Protein AF-A0AAV5STC9-F1 (afdb_monomer_lite)

Foldseek 3Di:
DVCPVVQVVVCVVVPDDDDPPWDKDKDWPQAPDVNQKTWIWIDTPPDIDIDIDGDVVVVPDPPPPPPPPDDD

Secondary structure (DSSP, 8-state):
-HHHHHHHHHHHHTT----TT--EEEEEEEEETTTTEEEEEEEETTEEEEEEEE-SSGGGS-----------

Sequence (72 aa):
AKYKSEILAILQRSGESLTAQDTFSFSRLGEGMGYASYLWTVRIGVRMYAVKITDPVQKVGDISTGLTEEHR

Organism: NCBI:txid358040

pLDDT: mean 79.92, std 17.66, range [47.25, 96.06]

Structure (mmCIF, N/CA/C/O backbone):
data_AF-A0AAV5STC9-F1
#
_entry.id   AF-A0AAV5STC9-F1
#
loop_
_atom_site.group_PDB
_atom_site.id
_atom_site.type_symbol
_atom_site.label_atom_id
_atom_site.label_alt_id
_atom_site.label_comp_id
_atom_site.label_asym_id
_atom_site.label_entity_id
_atom_site.label_seq_id
_atom_site.pdbx_PDB_ins_code
_atom_site.Cartn_x
_atom_site.Cartn_y
_atom_site.Cartn_z
_atom_site.occupancy
_atom_site.B_iso_or_equiv
_atom_site.auth_seq_id
_atom_site.auth_comp_id
_atom_site.auth_asym_id
_atom_site.auth_atom_id
_atom_site.pdbx_PDB_model_num
ATOM 1 N N . ALA A 1 1 ? 10.972 -2.496 4.722 1.00 61.31 1 ALA A N 1
ATOM 2 C CA . ALA A 1 1 ? 10.292 -1.294 5.255 1.00 61.31 1 ALA A CA 1
ATOM 3 C C . ALA A 1 1 ? 10.008 -0.242 4.173 1.00 61.31 1 ALA A C 1
ATOM 5 O O . ALA A 1 1 ? 8.891 0.250 4.169 1.00 61.31 1 ALA A O 1
ATOM 6 N N . LYS A 1 2 ? 10.946 0.028 3.240 1.00 74.62 2 LYS A N 1
ATOM 7 C CA . LYS A 1 2 ? 10.867 1.037 2.150 1.00 74.62 2 LYS A CA 1
ATOM 8 C C . LYS A 1 2 ? 9.459 1.297 1.578 1.00 74.62 2 LYS A C 1
ATOM 10 O O . LYS A 1 2 ? 8.975 2.413 1.663 1.00 74.62 2 LYS A O 1
ATOM 15 N N . TYR A 1 3 ? 8.778 0.265 1.076 1.00 85.25 3 TYR A N 1
ATOM 16 C CA . TYR A 1 3 ? 7.496 0.433 0.378 1.00 85.25 3 TYR A CA 1
ATOM 17 C C . TYR A 1 3 ? 6.253 0.498 1.274 1.00 85.25 3 TYR A C 1
ATOM 19 O O . TYR A 1 3 ? 5.187 0.863 0.797 1.00 85.25 3 TYR A O 1
ATOM 27 N N . LYS A 1 4 ? 6.348 0.162 2.569 1.00 90.06 4 LYS A N 1
ATOM 28 C CA . LYS A 1 4 ? 5.158 0.112 3.440 1.00 90.06 4 LYS A CA 1
ATOM 29 C C . LYS A 1 4 ? 4.531 1.497 3.611 1.00 90.06 4 LYS A C 1
ATOM 31 O O . LYS A 1 4 ? 3.332 1.633 3.422 1.00 90.06 4 LYS A O 1
ATOM 36 N N . SER A 1 5 ? 5.331 2.521 3.901 1.00 91.19 5 SER A N 1
ATOM 37 C CA . SER A 1 5 ? 4.828 3.891 4.074 1.00 91.19 5 SER A CA 1
ATOM 38 C C . SER A 1 5 ? 4.235 4.460 2.782 1.00 91.19 5 SER A C 1
ATOM 40 O O . SER A 1 5 ? 3.204 5.124 2.813 1.00 91.19 5 SER A O 1
ATOM 42 N N . GLU A 1 6 ? 4.844 4.149 1.637 1.00 92.00 6 GLU A N 1
ATOM 43 C CA . GLU A 1 6 ? 4.341 4.558 0.323 1.00 92.00 6 GLU A CA 1
ATOM 44 C C . GLU A 1 6 ? 3.006 3.882 -0.017 1.00 92.00 6 GLU A C 1
ATOM 46 O O . GLU A 1 6 ? 2.079 4.544 -0.480 1.00 92.00 6 GLU A O 1
ATOM 51 N N . ILE A 1 7 ? 2.872 2.588 0.288 1.00 94.00 7 ILE A N 1
ATOM 52 C CA . ILE A 1 7 ? 1.611 1.849 0.161 1.00 94.00 7 ILE A CA 1
ATOM 53 C C . ILE A 1 7 ? 0.504 2.525 0.977 1.00 94.00 7 ILE A C 1
ATOM 55 O O . ILE A 1 7 ? -0.584 2.750 0.451 1.00 94.00 7 ILE A O 1
ATOM 59 N N . LEU A 1 8 ? 0.772 2.885 2.237 1.00 93.94 8 LEU A N 1
ATOM 60 C CA . LEU A 1 8 ? -0.217 3.564 3.082 1.00 93.94 8 LEU A CA 1
ATOM 61 C C . LEU A 1 8 ? -0.608 4.933 2.506 1.00 93.94 8 LEU A C 1
ATOM 63 O O . LEU A 1 8 ? -1.793 5.250 2.439 1.00 93.94 8 LEU A O 1
ATOM 67 N N . ALA A 1 9 ? 0.362 5.701 2.002 1.00 92.94 9 ALA A N 1
ATOM 68 C CA . ALA A 1 9 ? 0.099 6.984 1.353 1.00 92.94 9 ALA A CA 1
ATOM 69 C C . ALA A 1 9 ? -0.721 6.843 0.055 1.00 92.94 9 ALA A C 1
ATOM 71 O O . ALA A 1 9 ? -1.526 7.714 -0.275 1.00 92.94 9 ALA A O 1
ATOM 72 N N . ILE A 1 10 ? -0.538 5.762 -0.713 1.00 94.00 10 ILE A N 1
ATOM 73 C CA . ILE A 1 10 ? -1.379 5.454 -1.882 1.00 94.00 10 ILE A CA 1
ATOM 74 C C . ILE A 1 10 ? -2.816 5.160 -1.443 1.00 94.00 10 ILE A C 1
ATOM 76 O O . ILE A 1 10 ? -3.747 5.711 -2.029 1.00 94.00 10 ILE A O 1
ATOM 80 N N . LEU A 1 11 ? -3.005 4.343 -0.404 1.00 95.06 11 LEU A N 1
ATOM 81 C CA . LEU A 1 11 ? -4.336 3.994 0.098 1.00 95.06 11 LEU A CA 1
ATOM 82 C C . LEU A 1 11 ? -5.078 5.227 0.637 1.00 95.06 11 LEU A C 1
ATOM 84 O O . LEU A 1 11 ? -6.221 5.451 0.249 1.00 95.06 11 LEU A O 1
ATOM 88 N N . GLN A 1 12 ? -4.410 6.088 1.412 1.00 94.38 12 GLN A N 1
ATOM 89 C CA . GLN A 1 12 ? -4.997 7.348 1.894 1.00 94.38 12 GLN A CA 1
ATOM 90 C C . GLN A 1 12 ? -5.411 8.277 0.751 1.00 94.38 12 GLN A C 1
ATOM 92 O O . GLN A 1 12 ? -6.525 8.795 0.746 1.00 94.38 12 GLN A O 1
ATOM 97 N N . ARG A 1 13 ? -4.553 8.453 -0.265 1.00 94.56 13 ARG A N 1
ATOM 98 C CA . ARG A 1 13 ? -4.885 9.255 -1.460 1.00 94.56 13 ARG A CA 1
ATOM 99 C C . A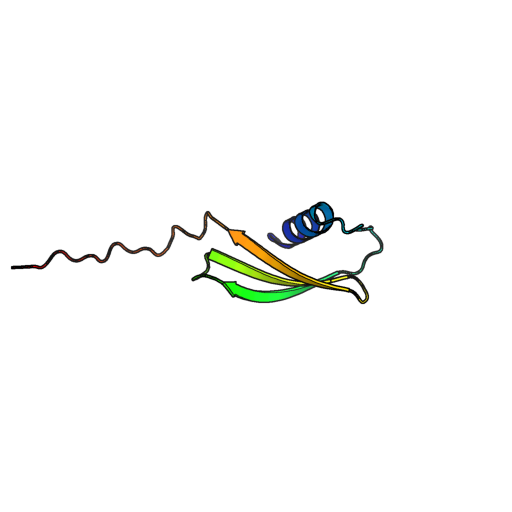RG A 1 13 ? -6.024 8.664 -2.288 1.00 94.56 13 ARG A C 1
ATOM 101 O O . ARG A 1 13 ? -6.697 9.403 -2.995 1.00 94.56 13 ARG A O 1
ATOM 108 N N . SER A 1 14 ? -6.235 7.354 -2.191 1.00 93.69 14 SER A N 1
ATOM 109 C CA . SER A 1 14 ? -7.347 6.652 -2.840 1.00 93.69 14 SER A CA 1
ATOM 110 C C . SER A 1 14 ? -8.651 6.738 -2.035 1.00 93.69 14 SER A C 1
ATOM 112 O O . SER A 1 14 ? -9.651 6.158 -2.446 1.00 93.69 14 SER A O 1
ATOM 114 N N . GLY A 1 15 ? -8.647 7.457 -0.906 1.00 92.88 15 GLY A N 1
ATOM 115 C CA . GLY A 1 15 ? -9.817 7.688 -0.063 1.00 92.88 15 GLY A CA 1
ATOM 116 C C . GLY A 1 15 ? -9.922 6.763 1.144 1.00 92.88 15 GLY A C 1
ATOM 117 O O . GLY A 1 15 ? -10.910 6.856 1.869 1.00 92.88 15 GLY A O 1
ATOM 118 N N . GLU A 1 16 ? -8.936 5.893 1.399 1.00 93.69 16 GLU A N 1
ATOM 119 C CA . GLU A 1 16 ? -9.004 5.042 2.583 1.00 93.69 16 GLU A CA 1
ATOM 120 C C . GLU A 1 16 ? -8.635 5.770 3.869 1.00 93.69 16 GLU A C 1
ATOM 122 O O . GLU A 1 16 ? -7.550 6.336 4.020 1.00 93.69 16 GLU A O 1
ATOM 127 N N . SER A 1 17 ? -9.545 5.696 4.838 1.00 92.75 17 SER A N 1
ATOM 128 C CA . SER A 1 17 ? -9.330 6.227 6.178 1.00 92.75 17 SER A CA 1
ATOM 129 C C . SER A 1 17 ? -8.499 5.239 6.986 1.00 92.75 17 SER A C 1
ATOM 131 O O . SER A 1 17 ? -9.009 4.212 7.433 1.00 92.75 17 SER A O 1
ATOM 133 N N . LEU A 1 18 ? -7.218 5.561 7.158 1.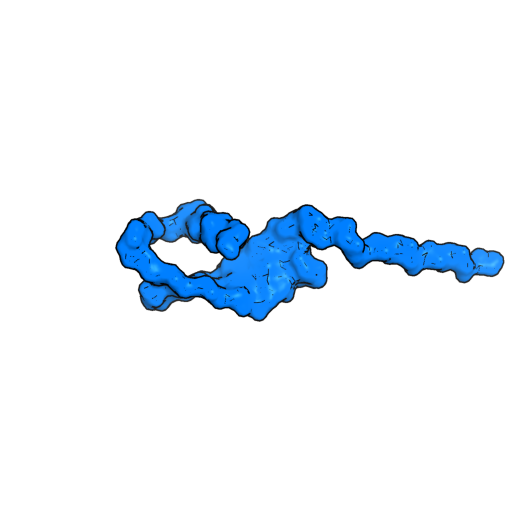00 92.31 18 LEU A N 1
ATOM 134 C CA . LEU A 1 18 ? -6.278 4.780 7.957 1.00 92.31 18 LEU A CA 1
ATOM 135 C C . LEU A 1 18 ? -6.133 5.385 9.353 1.00 92.31 18 LEU A C 1
ATOM 137 O O . LEU A 1 18 ? -5.885 6.582 9.498 1.00 92.31 18 LEU A O 1
ATOM 141 N N . THR A 1 19 ? -6.240 4.545 10.370 1.00 90.44 19 THR A N 1
ATOM 142 C CA . THR A 1 19 ? -6.164 4.889 11.790 1.00 90.44 19 THR A CA 1
ATOM 143 C C . THR A 1 19 ? -5.005 4.154 12.461 1.00 90.44 19 THR A C 1
ATOM 145 O O . THR A 1 19 ? -4.487 3.163 11.947 1.00 90.44 19 THR A O 1
ATOM 148 N N . ALA A 1 20 ? -4.583 4.624 13.636 1.00 86.56 20 ALA A N 1
ATOM 149 C CA . ALA A 1 20 ? -3.514 3.973 14.399 1.00 8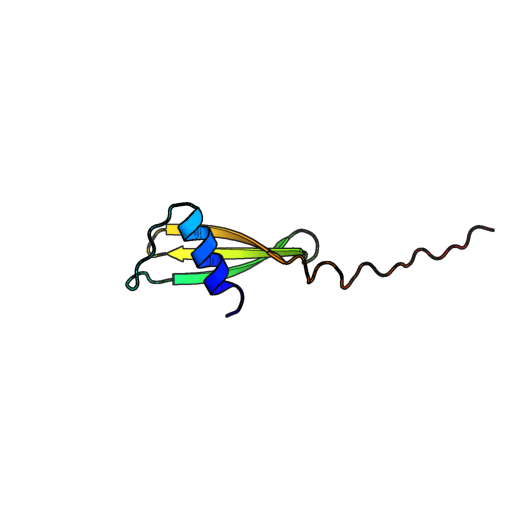6.56 20 ALA A CA 1
ATOM 150 C C . ALA A 1 20 ? -3.917 2.584 14.936 1.00 86.56 20 ALA A C 1
ATOM 152 O O . ALA A 1 20 ? -3.055 1.793 15.310 1.00 86.56 20 ALA A O 1
ATOM 153 N N . GLN A 1 21 ? -5.219 2.298 14.989 1.00 90.94 21 GLN A N 1
ATOM 154 C CA . GLN A 1 21 ? -5.793 1.039 15.454 1.00 90.94 21 GLN A CA 1
ATOM 155 C C . GLN A 1 21 ? -5.888 -0.009 14.339 1.00 90.94 21 GLN A C 1
ATOM 157 O O . GLN A 1 21 ? -6.130 -1.185 14.621 1.00 90.94 21 GLN A O 1
ATOM 162 N N . ASP A 1 22 ? -5.700 0.391 13.079 1.00 91.88 22 ASP A N 1
ATOM 163 C CA . ASP A 1 22 ? -5.760 -0.534 11.958 1.00 91.88 22 ASP A CA 1
ATOM 164 C C . ASP A 1 22 ? -4.616 -1.548 12.014 1.00 91.88 22 ASP A C 1
ATOM 166 O O . ASP A 1 22 ? -3.439 -1.223 12.185 1.00 91.88 22 ASP A O 1
ATOM 170 N N . THR A 1 23 ? -4.973 -2.818 11.826 1.00 92.75 23 THR A N 1
ATOM 171 C CA . THR A 1 23 ? -3.999 -3.901 11.700 1.00 92.75 23 THR A CA 1
ATOM 172 C C . THR A 1 23 ? -3.718 -4.160 10.228 1.00 92.75 23 THR A C 1
ATOM 174 O O . THR A 1 23 ? -4.618 -4.525 9.466 1.00 92.75 23 THR A O 1
ATOM 177 N N . PHE A 1 24 ? -2.452 -4.005 9.844 1.00 93.69 24 PHE A N 1
ATOM 178 C CA . PHE A 1 24 ? -2.002 -4.139 8.464 1.00 93.69 24 PHE A CA 1
ATOM 179 C C . PHE A 1 24 ? -1.225 -5.437 8.247 1.00 93.69 24 PHE A C 1
ATOM 181 O O . PHE A 1 24 ? -0.266 -5.730 8.962 1.00 93.69 24 PHE A O 1
ATOM 188 N N . SER A 1 25 ? -1.566 -6.167 7.187 1.00 94.88 25 SER A N 1
ATOM 189 C CA . SER A 1 25 ? -0.726 -7.243 6.655 1.00 94.88 25 SER A CA 1
ATOM 190 C C . SER A 1 25 ? -0.292 -6.898 5.238 1.00 94.88 25 SER A C 1
ATOM 192 O O . SER A 1 25 ? -1.116 -6.514 4.412 1.00 94.88 25 SER A O 1
ATOM 194 N N . PHE A 1 26 ? 1.005 -7.027 4.964 1.00 95.12 26 PHE A N 1
ATOM 195 C CA . PHE A 1 26 ? 1.595 -6.733 3.661 1.00 95.12 26 PHE A CA 1
ATOM 196 C C . PHE A 1 26 ? 2.241 -8.001 3.122 1.00 95.12 26 PHE A C 1
ATOM 198 O O . PHE A 1 26 ? 3.165 -8.535 3.739 1.00 95.12 26 PHE A O 1
ATOM 205 N N . SER A 1 27 ? 1.798 -8.448 1.956 1.00 94.31 27 SER A N 1
ATOM 206 C CA . SER A 1 27 ? 2.367 -9.599 1.261 1.00 94.31 27 SER A CA 1
ATOM 207 C C . SER A 1 27 ? 2.806 -9.169 -0.125 1.00 94.31 27 SER A C 1
ATOM 209 O O . SER A 1 27 ? 2.030 -8.593 -0.882 1.00 94.31 27 SER A O 1
ATOM 211 N N . ARG A 1 28 ? 4.065 -9.425 -0.465 1.00 91.38 28 ARG A N 1
ATOM 212 C CA . ARG A 1 28 ? 4.572 -9.143 -1.804 1.00 91.38 28 ARG A CA 1
ATOM 213 C C . ARG A 1 28 ? 4.033 -10.203 -2.763 1.00 91.38 28 ARG A C 1
ATOM 215 O O . ARG A 1 28 ? 4.220 -11.388 -2.514 1.00 91.38 28 ARG A O 1
ATOM 222 N N . LEU A 1 29 ? 3.373 -9.766 -3.831 1.00 89.25 29 LEU A N 1
ATOM 223 C CA . LEU A 1 29 ? 2.843 -10.649 -4.871 1.00 89.25 29 LEU A CA 1
ATOM 224 C C . LEU A 1 29 ? 3.883 -10.964 -5.945 1.00 89.25 29 LEU A C 1
ATOM 226 O O . LEU A 1 29 ? 3.862 -12.043 -6.519 1.00 89.25 29 LEU A O 1
ATOM 230 N N . GLY A 1 30 ? 4.788 -10.024 -6.214 1.00 86.75 30 GLY A N 1
ATOM 231 C CA . GLY A 1 30 ? 5.820 -10.195 -7.227 1.00 86.75 30 GLY A CA 1
ATOM 232 C C . GLY A 1 30 ? 6.239 -8.869 -7.837 1.00 86.75 30 GLY A C 1
ATOM 233 O O . GLY A 1 30 ? 6.173 -7.818 -7.188 1.00 86.75 30 GLY A O 1
ATOM 234 N N . GLU A 1 31 ? 6.674 -8.937 -9.087 1.00 86.50 31 GLU A N 1
ATOM 235 C CA . GLU A 1 31 ? 7.089 -7.799 -9.900 1.00 86.50 31 GLU A CA 1
ATOM 236 C C . GLU A 1 31 ? 6.300 -7.774 -11.212 1.00 86.50 31 GLU A C 1
ATOM 238 O O . GLU A 1 31 ? 5.899 -8.811 -11.735 1.00 86.50 31 GLU A O 1
ATOM 243 N N . GLY A 1 32 ? 6.068 -6.576 -11.740 1.00 76.12 32 GLY A N 1
ATOM 244 C CA . GLY A 1 32 ? 5.486 -6.350 -13.058 1.00 76.12 32 GLY A CA 1
ATOM 245 C C . GLY A 1 32 ? 6.470 -5.628 -13.974 1.00 76.12 32 GLY A C 1
ATOM 246 O O . GLY A 1 32 ? 7.302 -4.852 -13.504 1.00 76.12 32 GLY A O 1
ATOM 247 N N . MET A 1 33 ? 6.333 -5.850 -15.286 1.00 68.38 33 MET A N 1
ATOM 248 C CA . MET A 1 33 ? 7.083 -5.145 -16.339 1.00 68.38 33 MET A CA 1
ATOM 249 C C . MET A 1 33 ? 8.613 -5.234 -16.178 1.00 68.38 33 MET A C 1
ATOM 251 O O . MET A 1 33 ? 9.296 -4.219 -16.277 1.00 68.38 33 MET A O 1
ATOM 255 N N . GLY A 1 34 ? 9.144 -6.429 -15.893 1.00 66.88 34 GLY A N 1
ATOM 256 C CA . GLY A 1 34 ? 10.590 -6.651 -15.769 1.00 66.88 34 GLY A CA 1
ATOM 257 C C . GLY A 1 34 ? 11.219 -5.823 -14.648 1.00 66.88 34 GLY A C 1
ATOM 258 O O . GLY A 1 34 ? 12.066 -4.982 -14.914 1.00 66.88 34 GLY A O 1
ATOM 259 N N . TYR A 1 35 ? 10.779 -6.034 -13.402 1.00 66.62 35 TYR A N 1
ATOM 260 C CA . TYR A 1 35 ? 11.293 -5.366 -12.190 1.00 66.62 35 TYR A CA 1
ATOM 261 C C . TYR A 1 35 ? 10.954 -3.872 -12.040 1.00 66.62 35 TYR A C 1
ATOM 263 O O . TYR A 1 35 ? 11.199 -3.289 -10.987 1.00 66.62 35 TYR A O 1
ATOM 271 N N . ALA A 1 36 ? 10.308 -3.247 -13.029 1.00 71.12 36 ALA A N 1
ATOM 272 C CA . ALA A 1 36 ? 9.937 -1.830 -12.971 1.00 71.12 36 ALA A CA 1
ATOM 273 C C . ALA A 1 36 ? 8.766 -1.528 -12.019 1.00 71.12 36 ALA A C 1
ATOM 275 O O . ALA A 1 36 ? 8.459 -0.367 -11.735 1.00 71.12 36 ALA A O 1
ATOM 276 N N . SER A 1 37 ? 8.035 -2.548 -11.572 1.00 83.00 37 SER A N 1
ATOM 277 C CA . SER A 1 37 ? 6.912 -2.382 -10.655 1.00 83.00 37 SER A CA 1
ATOM 278 C C . SER A 1 37 ? 6.872 -3.480 -9.609 1.00 83.00 37 SER A C 1
ATOM 280 O O . SER A 1 37 ? 7.000 -4.652 -9.935 1.00 83.00 37 SER A O 1
ATOM 282 N N . TYR A 1 38 ? 6.601 -3.110 -8.364 1.00 88.31 38 TYR A N 1
ATOM 283 C CA . TYR A 1 38 ? 6.351 -4.032 -7.266 1.00 88.31 38 TYR A CA 1
ATOM 284 C C . TYR A 1 38 ? 4.856 -4.171 -7.020 1.00 88.31 38 TYR A C 1
ATOM 286 O O . TYR A 1 38 ? 4.149 -3.170 -6.882 1.00 88.31 38 TYR A O 1
ATOM 294 N N . LEU A 1 39 ? 4.389 -5.413 -6.923 1.00 91.00 39 LEU A N 1
ATOM 295 C CA . LEU A 1 39 ? 3.000 -5.737 -6.624 1.00 91.00 39 LEU A CA 1
ATOM 296 C C . LEU A 1 39 ? 2.875 -6.236 -5.186 1.00 91.00 39 LEU A C 1
ATOM 298 O O . LEU A 1 39 ? 3.632 -7.106 -4.745 1.00 91.00 39 LEU A O 1
ATOM 302 N N . TRP A 1 40 ? 1.897 -5.698 -4.467 1.00 94.38 40 TRP A N 1
ATOM 303 C CA . TRP A 1 40 ? 1.635 -5.998 -3.064 1.00 94.38 40 TRP A CA 1
ATOM 304 C C . TRP A 1 40 ? 0.156 -6.286 -2.834 1.00 94.38 40 TRP A C 1
ATOM 306 O O . TRP A 1 40 ? -0.703 -5.574 -3.344 1.00 94.38 40 TRP A O 1
ATOM 316 N N . THR A 1 41 ? -0.135 -7.278 -2.002 1.00 96.00 41 THR A N 1
ATOM 317 C CA . THR A 1 41 ? -1.422 -7.413 -1.324 1.00 96.00 41 THR A CA 1
ATOM 318 C C . THR A 1 41 ? -1.330 -6.752 0.038 1.00 96.00 41 THR A C 1
ATOM 320 O O . THR A 1 41 ? -0.408 -7.023 0.811 1.00 96.00 41 THR A O 1
ATOM 323 N N . VAL A 1 42 ? -2.308 -5.911 0.348 1.00 96.06 42 VAL A N 1
ATOM 324 C CA . VAL A 1 42 ? -2.433 -5.235 1.638 1.00 96.06 42 VAL A CA 1
ATOM 325 C C . VAL A 1 42 ? -3.769 -5.627 2.241 1.00 96.06 42 VAL A C 1
ATOM 327 O O . VAL A 1 42 ? -4.800 -5.456 1.596 1.00 96.06 42 VAL A O 1
ATOM 330 N N . ARG A 1 43 ? -3.765 -6.156 3.464 1.00 95.88 43 ARG A N 1
ATOM 331 C CA . ARG A 1 43 ? -4.987 -6.397 4.238 1.00 95.88 43 ARG A CA 1
ATOM 332 C C . ARG A 1 43 ? -5.1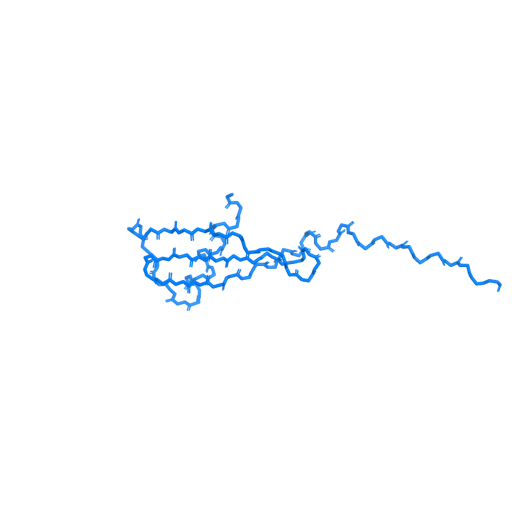06 -5.372 5.358 1.00 95.88 43 ARG A C 1
ATOM 334 O O . ARG A 1 43 ? -4.121 -5.137 6.055 1.00 95.88 43 ARG A O 1
ATOM 341 N N . ILE A 1 44 ? -6.304 -4.815 5.520 1.00 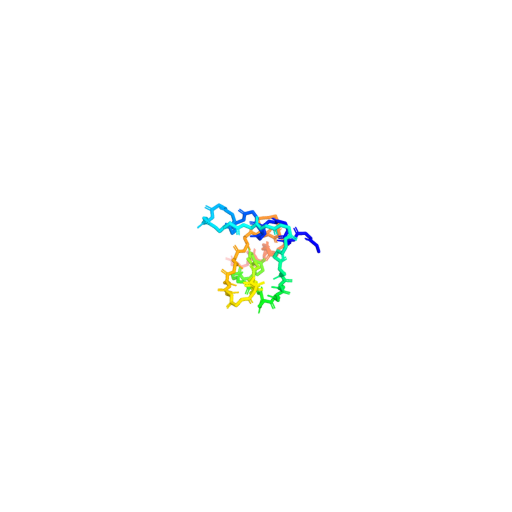94.12 44 ILE A N 1
ATOM 342 C CA . ILE A 1 44 ? -6.683 -3.876 6.584 1.00 94.12 44 ILE A CA 1
ATOM 343 C C . ILE A 1 44 ? -7.971 -4.407 7.215 1.00 94.12 44 ILE A C 1
ATOM 345 O O . ILE A 1 44 ? -9.062 -4.242 6.660 1.00 94.12 44 ILE A O 1
ATOM 349 N N . GLY A 1 45 ? -7.844 -5.120 8.335 1.00 89.31 45 GLY A N 1
ATOM 350 C CA . GLY A 1 45 ? -8.953 -5.905 8.885 1.00 89.31 45 GLY A CA 1
ATOM 351 C C . GLY A 1 45 ? -9.485 -6.911 7.854 1.00 89.31 45 GLY A C 1
ATOM 352 O O . GLY A 1 45 ? -8.747 -7.779 7.392 1.00 89.31 45 GLY A O 1
ATOM 353 N N . VAL A 1 46 ? -10.757 -6.771 7.465 1.00 89.38 46 VAL A N 1
ATOM 354 C CA . VAL A 1 46 ? -11.419 -7.629 6.458 1.00 89.38 46 VAL A CA 1
ATOM 355 C C . VAL A 1 46 ? -11.212 -7.170 5.010 1.00 89.38 46 VAL A C 1
ATOM 357 O O . VAL A 1 46 ? -11.553 -7.895 4.078 1.00 89.38 46 VAL A O 1
ATOM 360 N N . ARG A 1 47 ? -10.672 -5.965 4.799 1.00 92.12 47 ARG A N 1
ATOM 361 C CA . ARG A 1 47 ? -10.489 -5.376 3.467 1.00 92.12 47 ARG A CA 1
ATOM 362 C C . ARG A 1 47 ? -9.159 -5.811 2.870 1.00 92.12 47 ARG A C 1
ATOM 364 O O . ARG A 1 47 ? -8.172 -5.971 3.589 1.00 92.12 47 ARG A O 1
ATOM 371 N N . MET A 1 48 ? -9.127 -5.984 1.552 1.00 95.31 48 MET A N 1
ATOM 372 C CA . MET A 1 48 ? -7.938 -6.394 0.809 1.00 95.31 48 MET A CA 1
ATOM 373 C C . MET A 1 48 ? -7.742 -5.512 -0.420 1.00 95.31 48 MET A C 1
ATOM 375 O O . MET A 1 48 ? -8.682 -5.277 -1.172 1.00 95.31 48 MET A O 1
ATOM 379 N N . TYR A 1 49 ? -6.500 -5.090 -0.644 1.00 95.88 49 TYR A N 1
ATOM 380 C CA . TYR A 1 49 ? -6.103 -4.236 -1.757 1.00 95.88 49 TYR A CA 1
ATOM 381 C C . TYR A 1 49 ? -4.931 -4.855 -2.505 1.00 95.88 49 TYR A C 1
ATOM 383 O O . TYR A 1 49 ? -4.031 -5.436 -1.894 1.00 95.88 49 TYR A O 1
ATOM 391 N N . ALA A 1 50 ? -4.918 -4.672 -3.822 1.00 94.44 50 ALA A N 1
ATOM 392 C CA . ALA A 1 50 ? -3.731 -4.854 -4.642 1.00 94.44 50 ALA A CA 1
ATOM 393 C C . ALA A 1 50 ? -3.107 -3.478 -4.900 1.00 94.44 50 ALA A C 1
ATOM 395 O O . ALA A 1 50 ? -3.770 -2.577 -5.409 1.00 94.44 50 ALA A O 1
ATOM 396 N N . VAL A 1 51 ? -1.835 -3.309 -4.544 1.00 93.94 51 VAL A N 1
ATOM 397 C CA . VAL A 1 51 ? -1.105 -2.049 -4.697 1.00 93.94 51 VAL A CA 1
ATOM 398 C C . VAL A 1 51 ? 0.090 -2.273 -5.611 1.00 93.94 51 VAL A C 1
ATOM 400 O O . VAL A 1 51 ? 0.917 -3.153 -5.368 1.00 93.94 51 VAL A O 1
ATOM 403 N N . LYS A 1 52 ? 0.175 -1.462 -6.667 1.00 91.50 52 LYS A N 1
ATOM 404 C CA . LYS A 1 52 ? 1.317 -1.414 -7.580 1.00 91.50 52 LYS A CA 1
ATOM 405 C C . LYS A 1 52 ? 2.143 -0.169 -7.288 1.00 91.50 52 LYS A C 1
ATOM 407 O O . LYS A 1 52 ? 1.620 0.939 -7.358 1.00 91.50 52 LYS A O 1
ATOM 412 N N . ILE A 1 53 ? 3.432 -0.354 -7.039 1.00 88.94 53 ILE A N 1
ATOM 413 C CA . ILE A 1 53 ? 4.407 0.732 -6.910 1.00 88.94 53 ILE A CA 1
ATOM 414 C C . ILE A 1 53 ? 5.352 0.648 -8.097 1.00 88.94 53 ILE A C 1
ATOM 416 O O . ILE A 1 53 ? 5.901 -0.416 -8.358 1.00 88.94 53 ILE A O 1
ATOM 420 N N . THR A 1 54 ? 5.532 1.747 -8.823 1.00 85.12 54 THR A N 1
ATOM 421 C CA . THR A 1 54 ? 6.508 1.824 -9.919 1.00 85.12 54 THR A CA 1
ATOM 422 C C . THR A 1 54 ? 7.758 2.512 -9.380 1.00 85.12 54 THR A C 1
ATOM 424 O O . THR A 1 54 ? 7.661 3.671 -8.992 1.00 85.12 54 THR A O 1
ATOM 427 N N . ASP A 1 55 ? 8.900 1.817 -9.331 1.00 72.94 55 ASP A N 1
ATOM 428 C CA . ASP A 1 55 ? 10.187 2.422 -8.947 1.00 72.94 55 ASP A CA 1
ATOM 429 C C . ASP A 1 55 ? 10.945 2.799 -10.237 1.00 72.94 55 ASP A C 1
ATOM 431 O O . ASP A 1 55 ? 11.454 1.915 -10.933 1.00 72.94 55 ASP A O 1
ATOM 435 N N . PRO A 1 56 ? 10.991 4.090 -10.618 1.00 62.84 56 PRO A N 1
ATOM 436 C CA . PRO A 1 56 ? 11.648 4.512 -11.850 1.00 62.84 56 PRO A CA 1
ATOM 437 C C . PRO A 1 56 ? 13.179 4.424 -11.777 1.00 62.84 56 PRO A C 1
ATOM 439 O O . PRO A 1 56 ? 13.820 4.433 -12.823 1.00 62.84 56 PRO A O 1
ATOM 442 N N . VAL A 1 57 ? 13.775 4.326 -10.581 1.00 63.25 57 VAL A N 1
ATOM 443 C CA . VAL A 1 57 ? 15.237 4.347 -10.391 1.00 63.25 57 VAL A CA 1
ATOM 444 C C . VAL A 1 57 ? 15.847 2.971 -10.652 1.00 63.25 57 VAL A C 1
ATOM 446 O O . VAL A 1 57 ? 16.896 2.870 -11.279 1.00 63.25 57 VAL A O 1
ATOM 449 N N . GLN A 1 58 ? 15.165 1.892 -10.258 1.00 56.81 58 GLN A N 1
ATOM 450 C CA . GLN A 1 58 ? 15.598 0.524 -10.585 1.00 56.81 58 GLN A CA 1
ATOM 451 C C . GLN A 1 58 ? 15.474 0.171 -12.071 1.00 56.81 58 GLN A C 1
ATOM 453 O O . GLN A 1 58 ? 16.056 -0.808 -12.528 1.00 56.81 58 GLN A O 1
ATOM 458 N N . LYS A 1 59 ? 14.741 0.980 -12.837 1.00 49.69 59 LYS A N 1
ATOM 459 C CA . LYS A 1 59 ? 14.459 0.754 -14.255 1.00 49.69 59 LYS A CA 1
ATOM 460 C C . LYS A 1 59 ? 15.688 0.905 -15.169 1.00 49.69 59 LYS A C 1
ATOM 462 O O . LYS A 1 59 ? 15.610 0.535 -16.334 1.00 49.69 59 LYS A O 1
ATOM 467 N N . VAL A 1 60 ? 16.795 1.457 -14.666 1.00 50.41 60 VAL A N 1
ATOM 468 C CA . VAL A 1 60 ? 17.970 1.864 -15.466 1.00 50.41 60 VAL A CA 1
ATOM 469 C C . VAL A 1 60 ? 19.199 0.971 -15.202 1.00 50.41 60 VAL A C 1
ATOM 471 O O . VAL A 1 60 ? 20.325 1.374 -15.458 1.00 50.41 60 VAL A O 1
ATOM 474 N N . GLY A 1 61 ? 19.006 -0.237 -14.657 1.00 49.34 61 GLY A N 1
ATOM 475 C CA . GLY A 1 61 ? 20.106 -1.173 -14.375 1.00 49.34 61 GLY A CA 1
ATOM 476 C C . GLY A 1 61 ? 20.440 -2.149 -15.509 1.00 49.34 61 GLY A C 1
ATOM 477 O O . GLY A 1 61 ? 21.611 -2.430 -15.722 1.00 49.34 61 GLY A O 1
ATOM 478 N N . ASP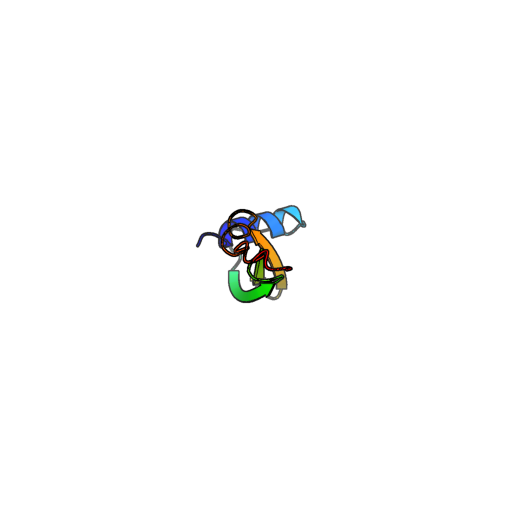 A 1 62 ? 19.436 -2.621 -16.258 1.00 48.12 62 ASP A N 1
ATOM 479 C CA . ASP A 1 62 ? 19.579 -3.783 -17.156 1.00 48.12 62 ASP A CA 1
ATOM 480 C C . ASP A 1 62 ? 18.965 -3.561 -18.549 1.00 48.12 62 ASP A C 1
ATOM 482 O O . ASP A 1 62 ? 18.315 -4.434 -19.122 1.00 48.12 62 ASP A O 1
ATOM 486 N N . ILE A 1 63 ? 19.187 -2.389 -19.144 1.00 50.09 63 ILE A N 1
ATOM 487 C CA . ILE A 1 63 ? 19.235 -2.317 -20.610 1.00 50.09 63 ILE A CA 1
ATOM 488 C C . ILE A 1 63 ? 20.715 -2.285 -20.962 1.00 50.09 63 ILE A C 1
ATOM 490 O O . ILE A 1 63 ? 21.273 -1.233 -21.266 1.00 50.09 63 ILE A O 1
ATOM 494 N N . SER A 1 64 ? 21.376 -3.444 -20.862 1.00 47.66 64 SER A N 1
ATOM 495 C CA . SER A 1 64 ? 22.662 -3.613 -21.525 1.00 47.66 64 SER A CA 1
ATOM 496 C C . SER A 1 64 ? 22.415 -3.338 -23.003 1.00 47.66 64 SER A C 1
ATOM 498 O O . SER A 1 64 ? 21.695 -4.081 -23.673 1.00 47.66 64 SER A O 1
ATOM 500 N N . THR A 1 65 ? 22.975 -2.246 -23.501 1.00 49.06 65 THR A N 1
ATOM 501 C CA . THR A 1 65 ? 23.172 -1.973 -24.919 1.00 49.06 65 THR A CA 1
ATOM 502 C C . THR A 1 65 ? 24.073 -3.063 -25.499 1.00 49.06 65 THR A C 1
ATOM 504 O O . THR A 1 65 ? 25.266 -2.869 -25.694 1.00 49.06 65 THR A O 1
ATOM 507 N N . GLY A 1 66 ? 23.498 -4.241 -25.719 1.00 47.66 66 GLY A N 1
ATOM 508 C CA . GLY A 1 66 ? 24.037 -5.329 -26.521 1.00 47.66 66 GLY A CA 1
ATOM 509 C C . GLY A 1 66 ? 23.423 -5.280 -27.915 1.00 47.66 66 GLY A C 1
ATOM 510 O O . GLY A 1 66 ? 22.886 -6.274 -28.387 1.00 47.66 66 GLY A O 1
ATOM 511 N N . LEU A 1 67 ? 23.435 -4.106 -28.548 1.00 49.59 67 LEU A N 1
ATOM 512 C CA . LEU A 1 67 ? 23.363 -4.023 -30.002 1.00 49.59 67 LEU A CA 1
ATOM 513 C C . LEU A 1 67 ? 24.812 -4.079 -30.480 1.00 49.59 67 LEU A C 1
ATOM 515 O O . LEU A 1 67 ? 25.463 -3.054 -30.647 1.00 49.59 67 LEU A O 1
ATOM 519 N N . THR A 1 68 ? 25.347 -5.292 -30.608 1.00 47.91 68 THR A N 1
ATOM 520 C CA . THR A 1 68 ? 26.534 -5.521 -31.430 1.00 47.91 68 THR A CA 1
ATOM 521 C C . THR A 1 68 ? 26.169 -5.150 -32.862 1.00 47.91 68 THR A C 1
ATOM 523 O O . THR A 1 68 ? 25.431 -5.874 -33.530 1.00 47.91 68 THR A O 1
ATOM 526 N N . GLU A 1 69 ? 26.654 -3.995 -33.311 1.00 52.44 69 GLU A N 1
ATOM 527 C CA . GLU A 1 69 ? 26.808 -3.696 -34.729 1.00 52.44 69 GLU A CA 1
ATOM 528 C C . GLU A 1 69 ? 27.823 -4.684 -35.319 1.00 52.44 69 GLU A C 1
ATOM 530 O O . GLU A 1 69 ? 29.029 -4.476 -35.260 1.00 52.44 69 GLU A O 1
ATOM 535 N N . GLU A 1 70 ? 27.325 -5.778 -35.886 1.00 51.97 70 GLU A N 1
ATOM 536 C CA . GLU A 1 70 ? 28.026 -6.525 -36.928 1.00 51.97 70 GLU A CA 1
ATOM 537 C C . GLU A 1 70 ? 27.035 -6.800 -38.061 1.00 51.97 70 GLU A C 1
ATOM 539 O O . GLU A 1 70 ? 26.387 -7.843 -38.138 1.00 51.97 70 GLU A O 1
ATOM 544 N N . HIS A 1 71 ? 26.917 -5.837 -38.971 1.00 47.25 71 HIS A N 1
ATOM 545 C CA . HIS A 1 71 ? 26.507 -6.121 -40.338 1.00 47.25 71 HIS A CA 1
ATOM 546 C C . HIS A 1 71 ? 27.608 -5.626 -41.278 1.00 47.25 71 HIS A C 1
ATOM 548 O O . HIS A 1 71 ? 27.757 -4.427 -41.479 1.00 47.25 71 HIS A O 1
ATOM 554 N N . ARG A 1 72 ? 28.384 -6.618 -41.739 1.00 50.25 72 ARG A N 1
ATOM 555 C CA . ARG A 1 72 ? 29.119 -6.759 -43.011 1.00 50.25 72 ARG A CA 1
ATOM 556 C C . ARG A 1 72 ? 29.380 -5.523 -43.866 1.00 50.25 72 ARG A C 1
ATOM 558 O O . ARG A 1 72 ? 28.394 -4.922 -44.341 1.00 50.25 72 ARG A O 1
#

Radius of gyration: 17.68 Å; chains: 1; bounding box: 40×20×58 Å